Protein AF-A0A9D1CXI0-F1 (afdb_monomer_lite)

pLDDT: mean 89.5, std 8.73, range [54.75, 95.56]

Structure (mmCIF, N/CA/C/O backbone):
data_AF-A0A9D1CXI0-F1
#
_entry.id   AF-A0A9D1CXI0-F1
#
loop_
_atom_site.group_PDB
_atom_site.id
_atom_site.type_symbol
_atom_site.label_atom_id
_atom_site.label_alt_id
_atom_site.label_comp_id
_atom_site.label_asym_id
_atom_site.label_entity_id
_atom_site.label_seq_id
_atom_site.pdbx_PDB_ins_code
_atom_site.Cartn_x
_atom_site.Cartn_y
_atom_site.Cartn_z
_atom_site.occupancy
_atom_site.B_iso_or_equiv
_atom_site.auth_seq_id
_atom_site.auth_comp_id
_atom_site.auth_asym_id
_atom_site.auth_atom_id
_atom_site.pdbx_PDB_model_num
ATOM 1 N N . LYS A 1 1 ? 2.874 -15.884 -0.094 1.00 54.75 1 LYS A N 1
ATOM 2 C CA . LYS A 1 1 ? 1.686 -15.224 0.510 1.00 54.75 1 LYS A CA 1
ATOM 3 C C . LYS A 1 1 ? 2.088 -13.805 0.890 1.00 54.75 1 LYS A C 1
ATOM 5 O O . LYS A 1 1 ? 3.049 -13.669 1.635 1.00 54.75 1 LYS A O 1
ATOM 10 N N . MET A 1 2 ? 1.442 -12.774 0.342 1.00 61.78 2 MET A N 1
ATOM 11 C CA . MET A 1 2 ? 1.790 -11.387 0.682 1.00 61.78 2 MET A CA 1
ATOM 12 C C . MET A 1 2 ? 1.481 -11.111 2.167 1.00 61.78 2 MET A C 1
ATOM 14 O O . MET A 1 2 ? 0.431 -11.547 2.648 1.00 61.78 2 MET A O 1
ATOM 18 N N . PRO A 1 3 ? 2.377 -10.443 2.914 1.00 70.50 3 PRO A N 1
ATOM 19 C CA . PRO A 1 3 ? 2.195 -10.211 4.343 1.00 70.50 3 PRO A CA 1
ATOM 20 C C . PRO A 1 3 ? 1.008 -9.276 4.614 1.00 70.50 3 PRO A C 1
ATOM 22 O O . PRO A 1 3 ? 0.841 -8.249 3.959 1.00 70.50 3 PRO A O 1
ATOM 25 N N . ASN A 1 4 ? 0.184 -9.635 5.606 1.00 86.50 4 ASN A N 1
ATOM 26 C CA . ASN A 1 4 ? -1.028 -8.895 5.988 1.00 86.50 4 ASN A CA 1
ATOM 27 C C . ASN A 1 4 ? -0.793 -7.889 7.130 1.00 86.50 4 ASN A C 1
ATOM 29 O O . ASN A 1 4 ? -1.729 -7.380 7.746 1.00 86.50 4 ASN A O 1
ATOM 33 N N . ASN A 1 5 ? 0.473 -7.645 7.469 1.00 91.00 5 ASN A N 1
ATOM 34 C CA . ASN A 1 5 ? 0.881 -6.834 8.613 1.00 91.00 5 ASN A CA 1
ATOM 35 C C . ASN A 1 5 ? 0.372 -5.394 8.506 1.00 91.00 5 ASN A C 1
ATOM 37 O O . ASN A 1 5 ? -0.003 -4.815 9.518 1.00 91.00 5 ASN A O 1
ATOM 41 N N . LEU A 1 6 ? 0.299 -4.847 7.290 1.00 90.94 6 LEU A N 1
ATOM 42 C CA . LEU A 1 6 ? -0.180 -3.486 7.063 1.00 90.94 6 LEU A CA 1
ATOM 43 C C . LEU A 1 6 ? -1.678 -3.333 7.381 1.00 90.94 6 LEU A C 1
ATOM 45 O O . LEU A 1 6 ? -2.079 -2.319 7.948 1.00 90.94 6 LEU A O 1
ATOM 49 N N . LEU A 1 7 ? -2.494 -4.360 7.105 1.00 91.56 7 LEU A N 1
ATOM 50 C CA . LEU A 1 7 ? -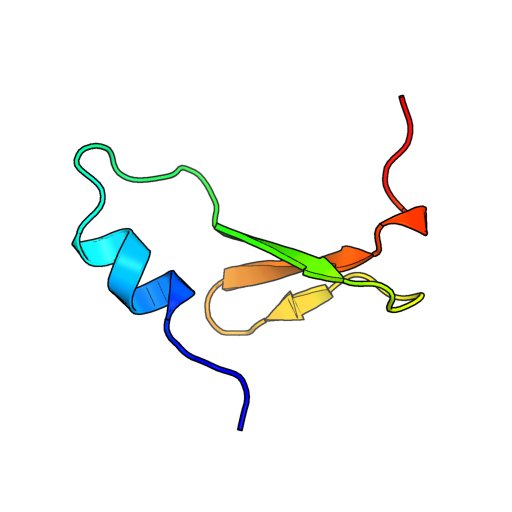3.907 -4.365 7.503 1.00 91.56 7 LEU A CA 1
ATOM 51 C C . LEU A 1 7 ? -4.056 -4.469 9.026 1.00 91.56 7 LEU A C 1
ATOM 53 O O . LEU A 1 7 ? -4.830 -3.726 9.616 1.00 91.56 7 LEU A O 1
ATOM 57 N N . LYS A 1 8 ? -3.246 -5.312 9.681 1.00 92.25 8 LYS A N 1
ATOM 58 C CA . LYS A 1 8 ? -3.210 -5.394 11.154 1.00 92.25 8 LYS A CA 1
A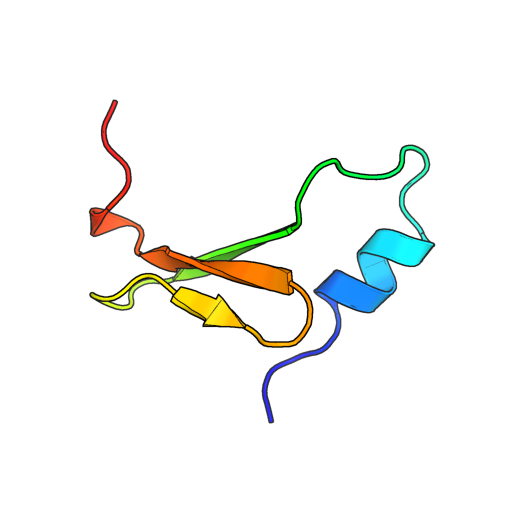TOM 59 C C . LYS A 1 8 ? -2.759 -4.082 11.802 1.00 92.25 8 LYS A C 1
ATOM 61 O O . LYS A 1 8 ? -3.212 -3.736 12.886 1.00 92.25 8 LYS A O 1
ATOM 66 N N . LEU A 1 9 ? -1.845 -3.354 11.160 1.00 89.81 9 LEU A N 1
ATOM 67 C CA . LEU A 1 9 ? -1.371 -2.058 11.643 1.00 89.81 9 LEU A CA 1
ATOM 68 C C . LEU A 1 9 ? -2.466 -0.989 11.543 1.00 89.81 9 LEU A C 1
ATOM 70 O O . LEU A 1 9 ? -2.620 -0.202 12.470 1.00 89.81 9 LEU A O 1
ATOM 74 N N . LYS A 1 10 ? -3.265 -0.997 10.467 1.00 90.50 10 LYS A N 1
ATOM 75 C CA . LYS A 1 10 ? -4.426 -0.105 10.310 1.00 90.50 10 LYS A CA 1
ATOM 76 C C . LYS A 1 10 ? -5.402 -0.209 11.485 1.00 90.50 10 LYS A C 1
ATOM 78 O O . LYS A 1 10 ? -5.940 0.811 11.892 1.00 90.50 10 LYS A O 1
ATOM 83 N N . GLU A 1 11 ? -5.614 -1.406 12.030 1.00 92.06 11 GLU A N 1
ATOM 84 C CA . GLU A 1 11 ? -6.493 -1.625 13.193 1.00 92.06 11 GLU A CA 1
ATOM 85 C C . GLU A 1 11 ? -5.919 -1.056 14.499 1.00 92.06 11 GLU A C 1
ATOM 87 O O . GLU A 1 11 ? -6.672 -0.730 15.410 1.00 92.06 11 GLU A O 1
ATOM 92 N N . LYS A 1 12 ? -4.591 -0.925 14.592 1.00 91.94 12 LYS A N 1
ATOM 93 C CA . LYS A 1 12 ? -3.883 -0.412 15.775 1.00 91.94 12 LYS A CA 1
ATOM 94 C C . LYS A 1 12 ? -3.522 1.071 15.677 1.00 91.94 12 LYS A C 1
ATOM 96 O O . LYS A 1 12 ? -2.987 1.631 16.631 1.00 91.94 12 LYS A O 1
ATOM 101 N N . ALA A 1 13 ? -3.744 1.694 14.524 1.00 90.12 13 ALA A N 1
ATOM 102 C CA . ALA A 1 13 ? -3.413 3.092 14.311 1.00 90.12 13 ALA A CA 1
ATOM 103 C C . ALA A 1 13 ? -4.376 3.986 15.107 1.00 90.12 13 ALA A C 1
ATOM 105 O O . ALA A 1 13 ? -5.590 3.875 14.960 1.00 90.12 13 ALA A O 1
ATOM 106 N N . VAL A 1 14 ? -3.826 4.892 15.924 1.00 91.38 14 VAL A N 1
ATOM 107 C CA . VAL A 1 14 ? -4.607 5.843 16.744 1.00 91.38 14 VAL A CA 1
ATOM 108 C C . VAL A 1 14 ? -5.511 6.712 15.866 1.00 91.38 14 VAL A C 1
ATOM 110 O O . VAL A 1 14 ? -6.657 6.973 16.214 1.00 91.38 14 VAL A O 1
ATOM 113 N N . ASN A 1 15 ? -5.008 7.100 14.692 1.00 93.06 15 ASN A N 1
ATOM 114 C CA . ASN A 1 15 ? -5.772 7.790 13.665 1.00 93.06 15 ASN A CA 1
ATOM 115 C C . ASN A 1 15 ? -5.967 6.874 12.462 1.00 93.06 15 ASN A C 1
ATOM 117 O O . ASN A 1 15 ? -5.019 6.243 11.987 1.00 93.06 15 ASN A O 1
ATOM 121 N N . LYS A 1 16 ? -7.193 6.843 11.935 1.00 90.06 16 LYS A N 1
ATOM 122 C CA . LYS A 1 16 ? -7.517 6.062 10.742 1.00 90.06 16 LYS A CA 1
ATOM 123 C C . LYS A 1 16 ? -6.776 6.651 9.532 1.00 90.06 16 LYS A C 1
ATOM 125 O O . LYS A 1 16 ? -7.035 7.802 9.182 1.00 90.06 16 LYS A O 1
ATOM 130 N N . PRO A 1 17 ? -5.890 5.891 8.867 1.00 92.31 17 PRO A N 1
ATOM 131 C CA . PRO A 1 17 ? -5.175 6.399 7.706 1.00 92.31 17 PRO A CA 1
ATOM 132 C C . PRO A 1 17 ? -6.125 6.573 6.516 1.00 92.31 17 PRO A C 1
ATOM 134 O O . PRO A 1 17 ? -6.983 5.721 6.267 1.00 92.31 17 PRO A O 1
ATOM 137 N N . SER A 1 18 ? -5.934 7.648 5.748 1.00 93.50 18 SER A N 1
ATOM 138 C CA . SER A 1 18 ? -6.696 7.911 4.517 1.00 93.50 18 SER A CA 1
ATOM 139 C C . SER A 1 18 ? -6.402 6.884 3.416 1.00 93.50 18 SER A C 1
ATOM 141 O O . SER A 1 18 ? -7.266 6.596 2.593 1.00 93.50 18 SER A O 1
ATOM 143 N N . PHE A 1 19 ? -5.196 6.307 3.408 1.00 93.12 19 PHE A N 1
ATOM 144 C CA . PHE A 1 19 ? -4.787 5.236 2.499 1.00 93.12 19 PHE A CA 1
ATOM 145 C C . PHE A 1 19 ? -3.652 4.397 3.103 1.00 93.12 19 PHE A C 1
ATOM 147 O O . PHE A 1 19 ? -2.984 4.817 4.045 1.00 93.12 19 PHE A O 1
ATOM 154 N N . LEU A 1 20 ? -3.429 3.203 2.548 1.00 94.56 20 LEU A N 1
ATOM 155 C CA . LEU A 1 20 ? -2.309 2.325 2.891 1.00 94.56 20 LEU A CA 1
ATOM 156 C C . LEU A 1 20 ? -1.424 2.120 1.663 1.00 94.56 20 LEU A C 1
ATOM 158 O O . LEU A 1 20 ? -1.947 1.892 0.573 1.00 94.56 20 LEU A O 1
ATOM 162 N N . MET A 1 21 ? -0.103 2.155 1.843 1.00 94.00 21 MET A N 1
ATOM 163 C CA . MET A 1 21 ? 0.861 1.986 0.757 1.00 94.00 21 MET A CA 1
ATOM 164 C C . MET A 1 21 ? 2.040 1.096 1.166 1.00 94.00 21 MET A C 1
ATOM 166 O O . MET A 1 21 ? 2.490 1.140 2.309 1.00 94.00 21 MET A O 1
ATOM 170 N N . VAL A 1 22 ? 2.562 0.327 0.212 1.00 93.25 22 VAL A N 1
ATOM 171 C CA . VAL A 1 22 ? 3.856 -0.357 0.279 1.00 93.25 22 VAL A CA 1
ATOM 172 C C . VAL A 1 22 ? 4.748 0.193 -0.828 1.00 93.25 22 VAL A C 1
ATOM 174 O O . VAL A 1 22 ? 4.385 0.119 -2.002 1.00 93.25 22 VAL A O 1
ATOM 177 N N . LEU A 1 23 ? 5.919 0.708 -0.455 1.00 94.31 23 LEU A N 1
ATOM 178 C CA . LEU A 1 23 ? 6.971 1.046 -1.410 1.00 94.31 23 LEU A CA 1
ATOM 179 C C . LEU A 1 23 ? 7.714 -0.219 -1.826 1.00 94.31 23 LEU A C 1
ATOM 181 O O . LEU A 1 23 ? 8.105 -1.026 -0.984 1.00 94.31 23 LEU A O 1
ATOM 185 N N . SER A 1 24 ? 7.894 -0.394 -3.129 1.00 92.75 24 SER A N 1
ATOM 186 C CA . SER A 1 24 ? 8.531 -1.571 -3.708 1.00 92.75 24 SER A CA 1
ATOM 187 C C . SER A 1 24 ? 9.608 -1.175 -4.712 1.00 92.75 24 SER A C 1
ATOM 189 O O . SER A 1 24 ? 9.460 -0.197 -5.439 1.00 92.75 24 SER A O 1
ATOM 191 N N . GLY A 1 25 ? 10.664 -1.987 -4.804 1.00 91.94 25 GLY A N 1
ATOM 192 C CA . GLY A 1 25 ? 11.639 -1.926 -5.899 1.00 91.94 25 GLY A CA 1
ATOM 193 C C . GLY A 1 25 ? 11.121 -2.495 -7.228 1.00 91.94 25 GLY A C 1
ATOM 194 O O . GLY A 1 25 ? 11.880 -2.589 -8.184 1.00 91.94 25 GLY A O 1
ATOM 195 N N . SER A 1 26 ? 9.851 -2.910 -7.293 1.00 89.94 26 SER A N 1
ATOM 196 C CA . SER A 1 26 ? 9.178 -3.277 -8.542 1.00 89.94 26 SER A CA 1
ATOM 197 C C . SER A 1 26 ? 9.141 -2.105 -9.530 1.00 89.94 26 SER 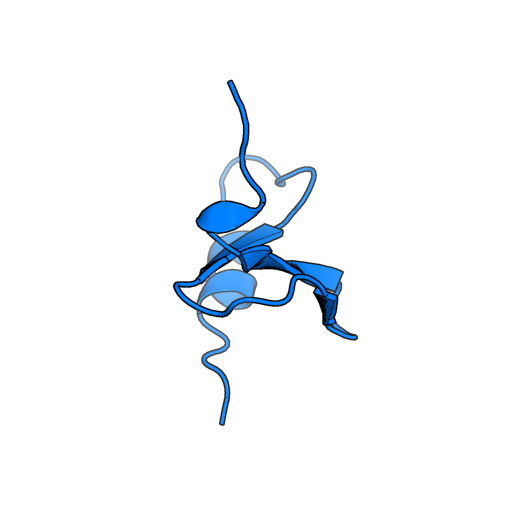A C 1
ATOM 199 O O . SER A 1 26 ? 9.134 -0.950 -9.116 1.00 89.94 26 SER A O 1
ATOM 201 N N . ASN A 1 27 ? 9.034 -2.395 -10.828 1.00 89.94 27 ASN A N 1
ATOM 202 C CA . ASN A 1 27 ? 8.865 -1.392 -11.889 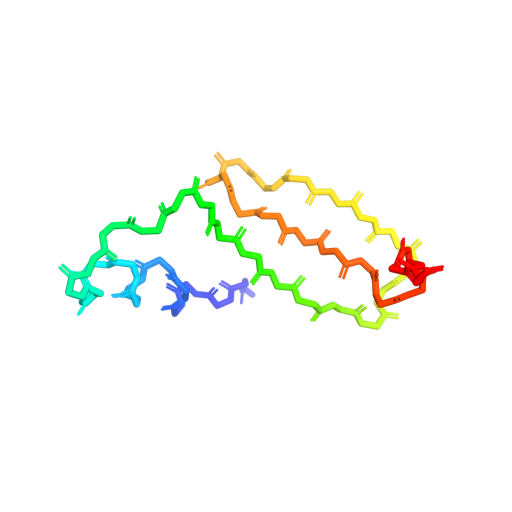1.00 89.94 27 ASN A CA 1
ATOM 203 C C . ASN A 1 27 ? 7.397 -1.036 -12.168 1.00 89.94 27 ASN A C 1
ATOM 205 O O . ASN A 1 27 ? 7.119 -0.205 -13.027 1.00 89.94 27 ASN A O 1
ATOM 209 N N . TYR A 1 28 ? 6.451 -1.672 -11.474 1.00 90.50 28 TYR A N 1
ATOM 210 C CA . TYR A 1 28 ? 5.023 -1.449 -11.673 1.00 90.50 28 TYR A CA 1
ATOM 211 C C . TYR A 1 28 ? 4.323 -1.101 -10.363 1.00 90.50 28 TYR A C 1
ATOM 213 O O . TYR A 1 28 ? 4.620 -1.656 -9.301 1.00 90.50 28 TYR A O 1
ATOM 221 N N . SER A 1 29 ? 3.365 -0.186 -10.476 1.00 94.94 29 SER A N 1
ATOM 222 C CA . SER A 1 29 ? 2.491 0.244 -9.391 1.00 94.94 29 SER A CA 1
ATOM 223 C C . SER A 1 29 ? 1.081 -0.283 -9.640 1.00 94.94 29 SER A C 1
ATOM 225 O O . SER A 1 29 ? 0.614 -0.291 -10.777 1.00 94.94 29 SER A O 1
ATOM 227 N N . TYR A 1 30 ? 0.398 -0.736 -8.594 1.00 94.75 30 TYR A N 1
ATOM 228 C CA . TYR A 1 30 ? -0.966 -1.251 -8.694 1.00 94.75 30 TYR A CA 1
ATOM 229 C C . TYR A 1 30 ? -1.701 -1.137 -7.361 1.00 94.75 30 TYR A C 1
ATOM 231 O O . TYR A 1 30 ? -1.100 -0.947 -6.301 1.00 94.75 30 TYR A O 1
ATOM 239 N N . LYS A 1 31 ? -3.025 -1.272 -7.415 1.00 95.56 31 LYS A N 1
ATOM 240 C CA . LYS A 1 31 ? -3.876 -1.371 -6.233 1.00 95.56 31 LYS A CA 1
ATOM 241 C C . LYS A 1 31 ? -4.293 -2.824 -6.052 1.00 95.56 31 LYS A C 1
ATOM 243 O O . LYS A 1 31 ? -4.765 -3.449 -6.995 1.00 95.56 31 LYS A O 1
ATOM 248 N N . ARG A 1 32 ? -4.095 -3.357 -4.850 1.00 93.50 32 ARG A N 1
ATOM 249 C CA . ARG A 1 32 ? -4.591 -4.682 -4.461 1.00 93.50 32 ARG A CA 1
ATOM 250 C C . ARG A 1 32 ? -6.097 -4.639 -4.200 1.00 93.50 32 ARG A C 1
ATOM 252 O O . ARG A 1 32 ? -6.634 -3.587 -3.849 1.00 93.50 32 ARG A O 1
ATOM 259 N N . ASP A 1 33 ? -6.743 -5.799 -4.255 1.00 94.62 33 ASP A N 1
ATOM 260 C CA . ASP A 1 33 ? -8.181 -5.946 -3.977 1.00 94.62 33 ASP A CA 1
ATOM 261 C C . ASP A 1 33 ? -8.572 -5.504 -2.554 1.00 94.62 33 ASP A C 1
ATOM 263 O O . ASP A 1 33 ? -9.692 -5.064 -2.316 1.00 94.62 33 ASP A O 1
ATOM 267 N N . ASP A 1 34 ? -7.631 -5.546 -1.604 1.00 92.88 34 ASP A N 1
ATOM 268 C CA . ASP A 1 34 ? -7.813 -5.069 -0.226 1.00 92.88 34 ASP A CA 1
ATOM 269 C C . ASP A 1 34 ? -7.580 -3.556 -0.043 1.00 92.88 34 ASP A C 1
ATOM 271 O O . ASP A 1 34 ? -7.579 -3.041 1.078 1.00 92.88 34 ASP A O 1
ATOM 275 N N . GLY A 1 35 ? -7.384 -2.826 -1.143 1.00 93.31 35 GLY A N 1
ATOM 276 C CA . GLY A 1 35 ? -7.256 -1.373 -1.158 1.00 93.31 35 GLY A CA 1
ATOM 277 C C . GLY A 1 35 ? -5.862 -0.832 -0.839 1.00 93.31 35 GLY A C 1
ATOM 278 O O . GLY A 1 35 ? -5.7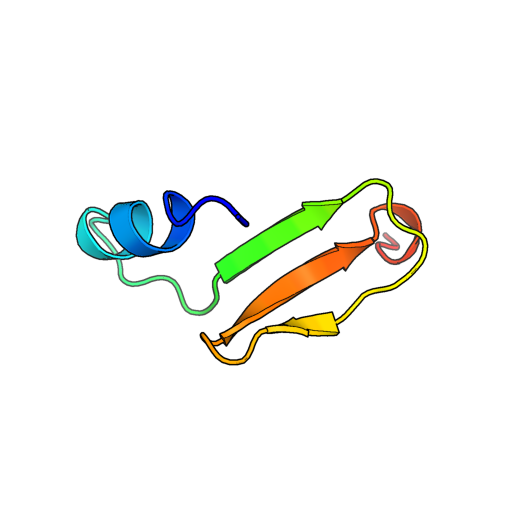06 0.388 -0.787 1.00 93.31 35 GLY A O 1
ATOM 279 N N . VAL A 1 36 ? -4.855 -1.693 -0.648 1.00 94.94 36 VAL A N 1
ATOM 280 C CA . VAL A 1 36 ? -3.458 -1.276 -0.444 1.00 94.94 36 VAL A CA 1
ATOM 281 C C . VAL A 1 36 ? -2.815 -0.889 -1.778 1.00 94.94 36 VAL A C 1
ATOM 283 O O . VAL A 1 36 ? -2.850 -1.657 -2.742 1.00 94.94 36 VAL A O 1
ATOM 286 N N . TYR A 1 37 ? -2.173 0.279 -1.819 1.00 95.19 37 TYR A N 1
ATOM 287 C CA . TYR A 1 37 ? -1.361 0.712 -2.954 1.00 95.19 37 TYR A CA 1
ATOM 288 C C . TYR A 1 37 ? 0.027 0.072 -2.886 1.00 95.19 37 TYR A C 1
ATOM 290 O O . TYR A 1 37 ? 0.743 0.225 -1.902 1.00 95.19 37 TYR 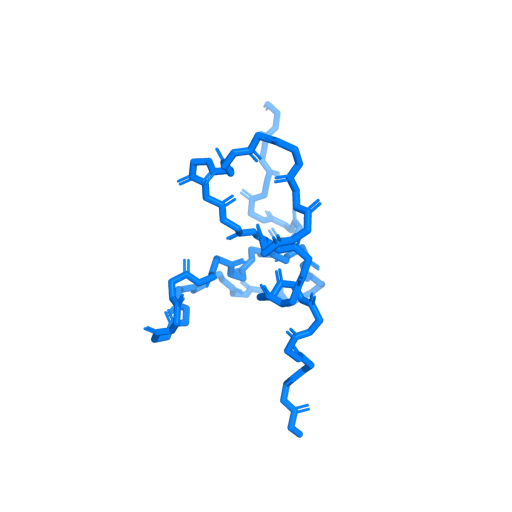A O 1
ATOM 298 N N . VAL A 1 38 ? 0.433 -0.635 -3.933 1.00 94.38 38 VAL A N 1
ATOM 299 C CA . VAL A 1 38 ? 1.819 -1.074 -4.114 1.00 94.38 38 VAL A CA 1
ATOM 300 C C . VAL A 1 38 ? 2.441 -0.123 -5.118 1.00 94.38 38 VAL A C 1
ATOM 302 O O . VAL A 1 38 ? 2.021 -0.093 -6.271 1.00 94.38 38 VAL A O 1
ATOM 305 N N . VAL A 1 39 ? 3.392 0.690 -4.667 1.00 95.12 39 VAL A N 1
ATOM 306 C CA . VAL A 1 39 ? 3.967 1.775 -5.466 1.00 95.12 39 VAL A CA 1
ATOM 307 C C . VAL A 1 39 ? 5.443 1.505 -5.700 1.00 95.12 39 VAL A C 1
ATOM 309 O O . VAL A 1 39 ? 6.209 1.274 -4.762 1.00 95.12 39 VAL A O 1
ATOM 312 N N . SER A 1 40 ? 5.833 1.525 -6.970 1.00 94.88 40 SER A N 1
ATOM 313 C CA . SER A 1 40 ? 7.233 1.491 -7.375 1.00 94.88 40 SER A CA 1
ATOM 314 C C . SER A 1 40 ? 7.956 2.734 -6.862 1.00 94.88 40 SER A C 1
ATOM 316 O O . SER A 1 40 ? 7.496 3.854 -7.087 1.00 94.88 40 SER A O 1
ATOM 318 N N . ILE A 1 41 ? 9.123 2.551 -6.242 1.00 93.75 41 ILE A N 1
ATOM 319 C CA . ILE A 1 41 ? 9.998 3.663 -5.842 1.00 93.75 41 ILE A CA 1
ATOM 320 C C . ILE A 1 41 ? 10.357 4.532 -7.058 1.00 93.75 41 ILE A C 1
ATOM 322 O O . ILE A 1 41 ? 10.384 5.751 -6.943 1.00 93.75 41 ILE A O 1
ATOM 326 N N . GLY A 1 42 ? 10.541 3.930 -8.238 1.00 89.69 42 GLY A N 1
ATOM 327 C CA . GLY A 1 42 ? 10.828 4.661 -9.477 1.00 89.69 42 GLY A CA 1
ATOM 328 C C . GLY A 1 42 ? 9.654 5.491 -10.012 1.00 89.69 42 GLY A C 1
ATOM 329 O O . GLY A 1 42 ? 9.858 6.357 -10.857 1.00 89.69 42 GLY A O 1
ATOM 330 N N . SER A 1 43 ? 8.426 5.250 -9.535 1.00 86.94 43 SER A N 1
ATOM 331 C CA . SER A 1 43 ? 7.247 6.062 -9.879 1.00 86.94 43 SER A CA 1
ATOM 332 C C . SER A 1 43 ? 7.108 7.323 -9.020 1.00 86.94 43 SER A C 1
ATOM 334 O O . SER A 1 43 ? 6.291 8.182 -9.348 1.00 86.94 43 SER A O 1
ATOM 336 N N . LEU A 1 44 ? 7.869 7.447 -7.930 1.00 88.31 44 LEU A N 1
ATOM 337 C CA . LEU A 1 44 ? 7.863 8.645 -7.097 1.00 88.31 44 LEU A CA 1
ATOM 338 C C . LEU A 1 44 ? 8.753 9.718 -7.733 1.00 88.31 44 LEU A C 1
ATOM 340 O O . LEU A 1 44 ? 9.936 9.488 -7.977 1.00 88.31 44 LEU A O 1
ATOM 344 N N . LYS A 1 45 ? 8.183 10.896 -7.990 1.00 79.94 45 LYS A N 1
ATOM 345 C CA . LYS A 1 45 ? 8.907 12.097 -8.425 1.00 79.94 45 LYS A CA 1
ATOM 346 C C . LYS A 1 45 ? 8.733 13.192 -7.372 1.00 79.94 45 LYS A C 1
ATOM 348 O O . LYS A 1 45 ? 7.658 13.281 -6.780 1.00 79.94 45 LYS A O 1
ATOM 353 N N . ASN A 1 46 ? 9.787 13.980 -7.162 1.00 66.00 46 ASN A N 1
ATOM 354 C CA . ASN A 1 46 ? 9.747 15.236 -6.407 1.00 66.00 46 ASN A CA 1
ATOM 355 C C . ASN A 1 46 ? 9.402 16.399 -7.334 1.00 66.00 46 ASN A C 1
ATOM 357 O O . ASN A 1 46 ? 9.852 16.349 -8.503 1.00 66.00 46 ASN A O 1
#

Organism: NCBI:txid2840752

Radius of gyration: 11.62 Å; chains: 1; bounding box: 20×30×29 Å

Secondary structure (DSSP, 8-state):
----HHHHHHHH-SS--S--EEEESSS--EE-TTS-EEEEGGG---

Sequence (46 aa):
KMPNNLLKLKEKAVNKPSFLMVLSGSNYSYKRDDGVYVVSIGSLKN

Foldseek 3Di:
DDDCVQVVVCVVDPDRDPAAEDEDCDPDWDADPVRYTYDYPVPDDD